Protein AF-I6APY9-F1 (afdb_monomer)

Radius of gyration: 15.35 Å; Cα contacts (8 Å, |Δi|>4): 117; chains: 1; bounding box: 37×19×44 Å

Nearest PDB structures (foldseek):
  7jic-assembly1_B  TM=6.134E-01  e=2.493E+00  Homo sapiens
  5nqn-assembly1_A  TM=6.050E-01  e=3.800E+00  Methylosinus trichosporium OB3b
  8a3k-assembly1_UNK  TM=5.736E-01  e=4.451E+00  synthetic construct
  6uuj-assembly2_E  TM=3.602E-01  e=3.245E+00  Mycobacterium tuberculosis H37Rv

Mean predicted aligned error: 4.03 Å

Foldseek 3Di:
DDLVVLLVLLLVVLVVLLVQLVCLVCVCVVPVVQDPPVPDDPVRNVVSNVVSVVSNVLSVLSNVLSVDVVCVVVSLVVSLVSLQVVLVVLVVVCVPSVSVVCNVVSVVSVVSSVVSVVSVVVSD

pLDDT: mean 90.1, std 8.55, range [66.62, 97.88]

Structure (mmCIF, N/CA/C/O backbone):
data_AF-I6APY9-F1
#
_entry.id   AF-I6APY9-F1
#
loop_
_atom_site.group_PDB
_atom_site.id
_atom_site.type_symbol
_atom_site.label_atom_id
_atom_site.label_alt_id
_atom_site.label_comp_id
_atom_site.label_asym_id
_atom_site.label_entity_id
_atom_site.label_seq_id
_atom_site.pdbx_PDB_ins_code
_atom_site.Cartn_x
_atom_site.Cartn_y
_atom_site.Cartn_z
_atom_site.occupancy
_atom_site.B_iso_or_equiv
_atom_site.auth_seq_id
_atom_site.auth_comp_id
_atom_site.auth_asym_id
_atom_site.auth_atom_id
_atom_site.pdbx_PDB_model_num
ATOM 1 N N . MET A 1 1 ? -4.233 3.202 22.007 1.00 87.25 1 MET A N 1
ATOM 2 C CA . MET A 1 1 ? -4.165 4.386 21.116 1.00 87.25 1 MET A CA 1
ATOM 3 C C . MET A 1 1 ? -5.546 5.011 21.106 1.00 87.25 1 MET A C 1
ATOM 5 O O . MET A 1 1 ? -6.500 4.251 21.147 1.00 87.25 1 MET A O 1
ATOM 9 N N . SER A 1 2 ? -5.680 6.338 21.135 1.00 93.38 2 SER A N 1
ATOM 10 C CA . SER A 1 2 ? -7.015 6.948 21.077 1.00 93.38 2 SER A CA 1
ATOM 11 C C . SER A 1 2 ? -7.639 6.761 19.693 1.00 93.38 2 SER A C 1
ATOM 13 O O . SER A 1 2 ? -6.925 6.659 18.694 1.00 93.38 2 SER A O 1
ATOM 15 N N . GLU A 1 3 ? -8.969 6.761 19.623 1.00 93.62 3 GLU A N 1
ATOM 16 C CA . GLU A 1 3 ? -9.695 6.620 18.355 1.00 93.62 3 GLU A CA 1
ATOM 17 C C . GLU A 1 3 ? -9.341 7.749 17.370 1.00 93.62 3 GLU A C 1
ATOM 19 O O . GLU A 1 3 ? -9.062 7.503 16.198 1.00 93.62 3 GLU A O 1
ATOM 24 N N . SER A 1 4 ? -9.203 8.983 17.867 1.00 94.38 4 SER A N 1
ATOM 25 C CA . SER A 1 4 ? -8.746 10.126 17.066 1.00 94.38 4 SER A CA 1
ATOM 26 C C . SER A 1 4 ? -7.355 9.909 16.459 1.00 94.38 4 SER A C 1
ATOM 28 O O . SER A 1 4 ? -7.107 10.330 15.330 1.00 94.38 4 SER A O 1
ATOM 30 N N . ALA A 1 5 ? -6.448 9.236 17.179 1.00 95.44 5 ALA A N 1
ATOM 31 C CA . ALA A 1 5 ? -5.122 8.911 16.662 1.00 95.44 5 ALA A CA 1
ATOM 32 C C . ALA A 1 5 ? -5.185 7.829 15.571 1.00 95.44 5 ALA A C 1
ATOM 34 O O . ALA A 1 5 ? -4.500 7.964 14.559 1.00 95.44 5 ALA A O 1
ATOM 35 N N . ILE A 1 6 ? -6.044 6.810 15.722 1.00 95.12 6 ILE A N 1
ATOM 36 C CA . ILE A 1 6 ? -6.285 5.803 14.674 1.00 95.12 6 ILE A CA 1
ATOM 37 C C . ILE A 1 6 ? -6.807 6.487 13.404 1.00 95.12 6 ILE A C 1
ATOM 39 O O . ILE A 1 6 ? -6.245 6.292 12.328 1.00 95.12 6 ILE A O 1
ATOM 43 N N . HIS A 1 7 ? -7.829 7.339 13.522 1.00 95.88 7 HIS A N 1
ATOM 44 C CA . HIS A 1 7 ? -8.396 8.056 12.377 1.00 95.88 7 HIS A CA 1
ATOM 45 C C . HIS A 1 7 ? -7.351 8.909 11.655 1.00 95.88 7 HIS A C 1
ATOM 47 O O . HIS A 1 7 ? -7.256 8.856 10.429 1.00 95.88 7 HIS A O 1
ATOM 53 N N . LEU A 1 8 ? -6.535 9.654 12.407 1.00 97.06 8 LEU A N 1
ATOM 54 C CA . LEU A 1 8 ? -5.482 10.489 11.836 1.00 97.06 8 LEU A CA 1
ATOM 55 C C . LEU A 1 8 ? -4.450 9.656 11.067 1.00 97.06 8 LEU A C 1
ATOM 57 O O . LEU A 1 8 ? -4.098 10.011 9.943 1.00 97.06 8 LEU A O 1
ATOM 61 N N . ILE A 1 9 ? -3.998 8.539 11.646 1.00 97.00 9 ILE A N 1
ATOM 62 C CA . ILE A 1 9 ? -3.047 7.622 11.004 1.00 97.00 9 ILE A CA 1
ATOM 63 C C . ILE A 1 9 ? -3.629 7.081 9.697 1.00 97.00 9 ILE A C 1
ATOM 65 O O . ILE A 1 9 ? -2.975 7.148 8.654 1.00 97.00 9 ILE A O 1
ATOM 69 N N . LEU A 1 10 ? -4.863 6.572 9.732 1.00 97.25 10 LEU A N 1
ATOM 70 C CA . LEU A 1 10 ? -5.489 5.972 8.557 1.00 97.25 10 LEU A CA 1
ATOM 71 C C . LEU A 1 10 ? -5.749 7.005 7.459 1.00 97.25 10 LEU A C 1
ATOM 73 O O . LEU A 1 10 ? -5.448 6.724 6.302 1.00 97.25 10 LEU A O 1
ATOM 77 N N . PHE A 1 11 ? -6.199 8.216 7.797 1.00 97.50 11 PHE A N 1
ATOM 78 C CA . PHE A 1 11 ? -6.362 9.291 6.815 1.00 97.50 11 PHE A CA 1
ATOM 79 C C . PHE A 1 11 ? -5.035 9.759 6.217 1.00 97.50 11 PHE A C 1
ATOM 81 O O . PHE A 1 11 ? -4.957 9.956 5.004 1.00 97.50 11 PHE A O 1
ATOM 88 N N . ALA A 1 12 ? -3.985 9.903 7.029 1.00 96.44 12 ALA A N 1
ATOM 89 C CA . ALA A 1 12 ? -2.671 10.310 6.540 1.00 96.44 12 ALA A CA 1
ATOM 90 C C . ALA A 1 12 ? -2.096 9.280 5.554 1.00 96.44 12 ALA A C 1
ATOM 92 O O . ALA A 1 12 ? -1.649 9.639 4.463 1.00 96.44 12 ALA A O 1
ATOM 93 N N . ILE A 1 13 ? -2.164 7.990 5.900 1.00 96.25 13 ILE A N 1
A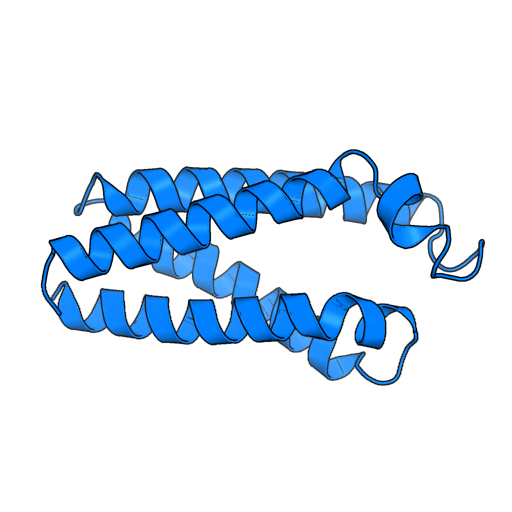TOM 94 C CA . ILE A 1 13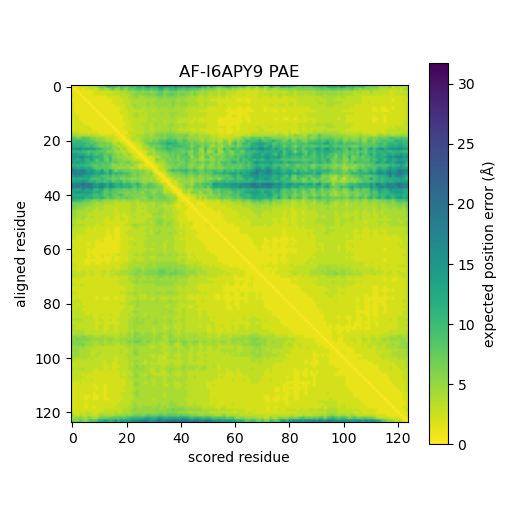 ? -1.677 6.913 5.029 1.00 96.25 13 ILE A CA 1
ATOM 95 C C . ILE A 1 13 ? -2.561 6.780 3.785 1.00 96.25 13 ILE A C 1
ATOM 97 O O . ILE A 1 13 ? -2.032 6.572 2.691 1.00 96.25 13 ILE A O 1
ATOM 101 N N . ALA A 1 14 ? -3.881 6.934 3.915 1.00 95.81 14 ALA A N 1
ATOM 102 C CA . ALA A 1 14 ? -4.802 6.929 2.785 1.00 95.81 14 ALA A CA 1
ATOM 103 C C . ALA A 1 14 ? -4.463 8.038 1.780 1.00 95.81 14 ALA A C 1
ATOM 105 O O . ALA A 1 14 ? -4.295 7.757 0.593 1.00 95.81 14 ALA A O 1
ATOM 106 N N . ALA A 1 15 ? -4.282 9.274 2.254 1.00 95.25 15 ALA A N 1
ATOM 107 C CA . ALA A 1 15 ? -3.916 10.413 1.417 1.00 95.25 15 ALA A CA 1
ATOM 108 C C . ALA A 1 15 ? -2.575 10.187 0.703 1.00 95.25 15 ALA A C 1
ATOM 110 O O . ALA A 1 15 ? -2.490 10.357 -0.513 1.00 95.25 15 ALA A O 1
ATOM 111 N N . LEU A 1 16 ? -1.551 9.728 1.430 1.00 92.44 16 LEU A N 1
ATOM 112 C CA . LEU A 1 16 ? -0.247 9.406 0.843 1.00 92.44 16 LEU A CA 1
ATOM 113 C C . LEU A 1 16 ? -0.355 8.303 -0.221 1.00 92.44 16 LEU A C 1
ATOM 115 O O . LEU A 1 16 ? 0.244 8.403 -1.293 1.00 92.44 16 LEU A O 1
ATOM 119 N N . THR A 1 17 ? -1.151 7.270 0.056 1.00 92.62 17 THR A N 1
ATOM 120 C CA . THR A 1 17 ? -1.377 6.151 -0.866 1.00 92.62 17 THR A CA 1
ATOM 121 C C . THR A 1 17 ? -2.076 6.633 -2.143 1.00 92.62 17 THR A C 1
ATOM 123 O O . THR A 1 17 ? -1.642 6.289 -3.239 1.00 92.62 17 THR A O 1
ATOM 126 N N . LEU A 1 18 ? -3.084 7.508 -2.043 1.00 92.06 18 LEU A N 1
ATOM 127 C CA . LEU A 1 18 ? -3.742 8.088 -3.222 1.00 92.06 18 LEU A CA 1
ATOM 128 C C . LEU A 1 18 ? -2.781 8.905 -4.096 1.00 92.06 18 LEU A C 1
ATOM 130 O O . LEU A 1 18 ? -2.840 8.804 -5.321 1.00 92.06 18 LEU A O 1
ATOM 134 N N . VAL A 1 19 ? -1.868 9.672 -3.487 1.00 86.06 19 VAL A N 1
ATOM 135 C CA . VAL A 1 19 ? -0.847 10.433 -4.230 1.00 86.06 19 VAL A CA 1
ATOM 136 C C . VAL A 1 19 ? 0.066 9.492 -5.020 1.00 86.06 19 VAL A C 1
ATOM 138 O O . VAL A 1 19 ? 0.367 9.763 -6.183 1.00 86.06 19 VAL A O 1
ATOM 141 N N . ALA A 1 20 ? 0.456 8.353 -4.441 1.00 80.69 20 ALA A N 1
ATOM 142 C CA . ALA A 1 20 ? 1.244 7.342 -5.147 1.00 80.69 20 ALA A CA 1
ATOM 143 C C . ALA A 1 20 ? 0.488 6.739 -6.349 1.00 80.69 20 ALA A C 1
ATOM 145 O O . ALA A 1 20 ? 1.104 6.415 -7.366 1.00 80.69 20 ALA A O 1
ATOM 146 N N . GLY A 1 21 ? -0.847 6.690 -6.288 1.00 78.44 21 GLY A N 1
ATOM 147 C CA . GLY A 1 21 ? -1.715 6.319 -7.408 1.00 78.44 21 GLY A CA 1
ATOM 148 C C . GLY A 1 21 ? -1.563 7.207 -8.652 1.00 78.44 21 GLY A C 1
ATOM 149 O O . GLY A 1 21 ? -1.788 6.750 -9.770 1.00 78.44 21 GLY A O 1
ATOM 150 N N . VAL A 1 22 ? -1.085 8.449 -8.523 1.00 72.19 22 VAL A N 1
ATOM 151 C CA . VAL A 1 22 ? -0.801 9.316 -9.685 1.00 72.19 22 VAL A CA 1
ATOM 152 C C . VAL A 1 22 ? 0.337 8.747 -10.544 1.00 72.19 22 VAL A C 1
ATOM 154 O O . VAL A 1 22 ? 0.290 8.829 -11.775 1.00 72.19 22 VAL A O 1
ATOM 157 N N . ALA A 1 23 ? 1.316 8.076 -9.926 1.00 68.75 23 ALA A N 1
ATOM 158 C CA . ALA A 1 23 ? 2.383 7.385 -10.650 1.00 68.75 23 ALA A CA 1
ATOM 159 C C . ALA A 1 23 ? 1.873 6.195 -11.483 1.00 68.75 23 ALA A C 1
ATOM 161 O O . ALA A 1 23 ? 2.552 5.767 -12.415 1.00 68.75 23 ALA A O 1
ATOM 162 N N . ALA A 1 24 ? 0.660 5.709 -11.203 1.00 66.62 24 ALA A N 1
ATOM 163 C CA . ALA A 1 24 ? -0.034 4.677 -11.971 1.00 66.62 24 ALA A CA 1
ATOM 164 C C . ALA A 1 24 ? -0.638 5.176 -13.275 1.00 66.62 24 ALA A C 1
ATOM 166 O O . ALA A 1 24 ? -0.676 4.450 -14.267 1.00 66.62 24 ALA A O 1
ATOM 167 N N . LEU A 1 25 ? -1.179 6.397 -13.245 1.00 68.56 25 LEU A N 1
ATOM 168 C CA . LEU A 1 25 ? -1.927 6.976 -14.356 1.00 68.56 25 LEU A CA 1
ATOM 169 C C . LEU A 1 25 ? -0.969 7.473 -15.438 1.00 68.56 25 LEU A C 1
ATOM 171 O O . LEU A 1 25 ? -1.234 7.330 -16.632 1.00 68.56 25 LEU A O 1
ATOM 175 N N . ALA A 1 26 ? 0.195 7.976 -15.023 1.00 74.38 26 ALA A N 1
ATOM 176 C CA . ALA A 1 26 ? 1.235 8.449 -15.924 1.00 74.38 26 ALA A CA 1
ATOM 177 C C . ALA A 1 26 ? 2.615 7.853 -15.573 1.00 74.38 26 ALA A C 1
ATOM 179 O O . ALA A 1 26 ? 3.570 8.575 -15.293 1.00 74.38 26 ALA A O 1
ATOM 180 N N . PRO A 1 27 ? 2.789 6.521 -15.640 1.00 72.44 27 PRO A N 1
ATOM 181 C CA . PRO A 1 27 ? 4.030 5.883 -15.214 1.00 72.44 27 PRO A CA 1
ATOM 182 C C . PRO A 1 27 ? 5.202 6.289 -16.112 1.00 72.44 27 PRO A C 1
ATOM 184 O O . PRO A 1 27 ? 6.332 6.412 -15.657 1.00 72.44 27 PRO A O 1
ATOM 187 N N . ARG A 1 28 ? 4.943 6.590 -17.389 1.00 72.38 28 ARG A N 1
ATOM 188 C CA . ARG A 1 28 ? 5.970 7.115 -18.293 1.00 72.38 28 ARG A CA 1
ATOM 189 C C . ARG A 1 28 ? 6.469 8.495 -17.864 1.00 72.38 28 ARG A C 1
ATOM 191 O O . ARG A 1 28 ? 7.663 8.736 -17.937 1.00 72.38 28 ARG A O 1
ATOM 198 N N . THR A 1 29 ? 5.614 9.392 -17.379 1.00 75.00 29 THR A N 1
ATOM 199 C CA . THR A 1 29 ? 6.089 10.718 -16.948 1.00 75.00 29 THR A CA 1
ATOM 200 C C . THR A 1 29 ? 6.869 10.634 -15.638 1.00 75.00 29 THR A C 1
ATOM 202 O O . THR A 1 29 ? 7.864 11.338 -15.481 1.00 75.00 29 THR A O 1
ATOM 205 N N . VAL A 1 30 ? 6.475 9.728 -14.737 1.00 74.50 30 VAL A N 1
ATOM 206 C CA . VAL A 1 30 ? 7.134 9.535 -13.437 1.00 74.50 30 VAL A CA 1
ATOM 207 C C . VAL A 1 30 ? 8.449 8.759 -13.556 1.00 74.50 30 VAL A C 1
ATOM 209 O O . VAL A 1 30 ? 9.442 9.126 -12.927 1.00 74.50 30 VAL A O 1
ATOM 212 N N . PHE A 1 31 ? 8.484 7.710 -14.381 1.00 74.06 31 PHE A N 1
ATOM 213 C CA . PHE A 1 31 ? 9.601 6.765 -14.427 1.00 74.06 31 PHE A CA 1
ATOM 214 C C . PHE A 1 31 ? 10.503 6.900 -15.662 1.00 74.06 31 PHE A C 1
ATOM 216 O O . PHE A 1 31 ? 11.695 6.619 -15.552 1.00 74.06 31 PHE A O 1
ATOM 223 N N . ALA A 1 32 ? 10.008 7.356 -16.822 1.00 67.62 32 ALA A N 1
ATOM 224 C CA . ALA A 1 32 ? 10.776 7.263 -18.076 1.00 67.62 32 ALA A CA 1
ATOM 225 C C . ALA A 1 32 ? 12.000 8.189 -18.146 1.00 67.62 32 ALA A C 1
ATOM 227 O O . ALA A 1 32 ? 12.884 7.961 -18.960 1.00 67.62 32 ALA A O 1
ATOM 228 N N . ARG A 1 33 ? 12.090 9.215 -17.289 1.00 71.38 33 ARG A N 1
ATOM 229 C CA . ARG A 1 33 ? 13.301 10.053 -17.179 1.00 71.38 33 ARG A CA 1
ATOM 230 C C . ARG A 1 33 ? 14.370 9.462 -16.255 1.00 71.38 33 ARG A C 1
ATOM 232 O O . ARG A 1 33 ? 15.484 9.968 -16.225 1.00 71.38 33 ARG A O 1
ATOM 239 N N . ARG A 1 34 ? 14.018 8.453 -15.451 1.00 77.88 34 ARG A N 1
ATOM 240 C CA . ARG A 1 34 ? 14.867 7.901 -14.379 1.00 77.88 34 ARG A CA 1
ATOM 241 C C . ARG A 1 34 ? 15.246 6.440 -14.598 1.00 77.88 34 ARG A C 1
ATOM 243 O O . ARG A 1 34 ? 16.051 5.908 -13.841 1.00 77.88 34 ARG A O 1
ATOM 250 N N . LEU A 1 35 ? 14.658 5.796 -15.601 1.00 81.44 35 LEU A N 1
ATOM 251 C CA . LEU A 1 35 ? 14.885 4.399 -15.941 1.00 81.44 35 LEU A CA 1
ATOM 252 C C . LEU A 1 35 ? 15.271 4.278 -17.422 1.00 81.44 35 LEU A C 1
ATOM 254 O O . LEU A 1 35 ? 14.763 5.053 -18.233 1.00 81.44 35 LEU A O 1
ATOM 258 N N . PRO A 1 36 ? 16.124 3.305 -17.785 1.00 80.12 36 PRO A N 1
ATOM 259 C CA . PRO A 1 36 ? 16.383 2.948 -19.179 1.00 80.12 36 PRO A CA 1
ATOM 260 C C . PRO A 1 36 ? 15.091 2.707 -19.979 1.00 80.12 36 PRO A C 1
ATOM 262 O O . PRO A 1 36 ? 14.109 2.189 -19.438 1.00 80.12 36 PRO A O 1
ATOM 265 N N . ALA A 1 37 ? 15.087 3.070 -21.265 1.00 71.19 37 ALA A N 1
ATOM 266 C CA . ALA A 1 37 ? 13.898 3.045 -22.130 1.00 71.19 37 ALA A CA 1
ATOM 267 C C . ALA A 1 37 ? 13.273 1.643 -22.308 1.00 71.19 37 ALA A C 1
ATOM 269 O O . ALA A 1 37 ? 12.089 1.522 -22.618 1.00 71.19 37 ALA A O 1
ATOM 270 N N . ASP A 1 38 ? 14.056 0.598 -22.062 1.00 74.00 38 ASP A N 1
ATOM 271 C CA . ASP A 1 38 ? 13.730 -0.824 -22.162 1.00 74.00 38 ASP A CA 1
ATOM 272 C C . ASP A 1 38 ? 13.397 -1.478 -20.809 1.00 74.00 38 ASP A C 1
ATOM 27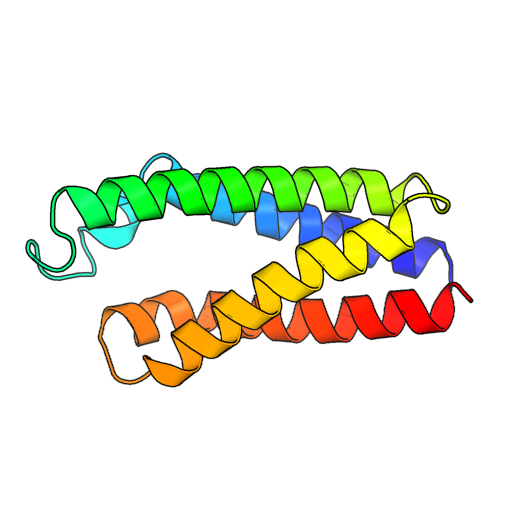4 O O . ASP A 1 38 ? 13.089 -2.667 -20.759 1.00 74.00 38 ASP A O 1
ATOM 278 N N . THR A 1 39 ? 13.384 -0.711 -19.709 1.00 77.56 39 THR A N 1
ATOM 279 C CA . THR A 1 39 ? 13.145 -1.251 -18.352 1.00 77.56 39 THR A CA 1
ATOM 280 C C . THR A 1 39 ? 11.811 -1.990 -18.236 1.00 77.56 39 THR A C 1
ATOM 282 O O . THR A 1 39 ? 11.682 -2.934 -17.458 1.00 77.56 39 THR A O 1
ATOM 285 N N . PHE A 1 40 ? 10.810 -1.573 -19.015 1.00 78.62 40 PHE A N 1
ATOM 286 C CA . PHE A 1 40 ? 9.507 -2.220 -19.066 1.00 78.62 40 PHE A CA 1
ATOM 287 C C . PHE A 1 40 ? 9.124 -2.543 -20.512 1.00 78.62 40 PHE A C 1
ATOM 289 O O . PHE A 1 40 ? 8.955 -1.642 -21.338 1.00 78.62 40 PHE A O 1
ATOM 296 N N . GLY A 1 41 ? 8.896 -3.827 -20.797 1.00 81.69 41 GLY A N 1
ATOM 297 C CA . GLY A 1 41 ? 8.200 -4.259 -22.011 1.00 81.69 41 GLY A CA 1
ATOM 298 C C . GLY A 1 41 ? 6.713 -3.874 -21.995 1.00 81.69 41 GLY A C 1
ATOM 299 O O . GLY A 1 41 ? 6.192 -3.381 -20.991 1.00 81.69 41 GLY A O 1
ATOM 300 N N . ALA A 1 42 ? 5.994 -4.139 -23.091 1.00 76.50 42 ALA A N 1
ATOM 301 C CA . ALA A 1 42 ? 4.568 -3.805 -23.229 1.00 76.50 42 ALA A CA 1
ATOM 302 C C . ALA A 1 42 ? 3.699 -4.334 -22.065 1.00 76.50 42 ALA A C 1
ATOM 304 O O . ALA A 1 42 ? 2.873 -3.595 -21.529 1.00 76.50 42 ALA A O 1
ATOM 305 N N . GLY A 1 43 ? 3.947 -5.568 -21.609 1.00 84.19 43 GLY A N 1
ATOM 306 C CA . GLY A 1 43 ? 3.259 -6.145 -20.448 1.00 84.19 43 GLY A CA 1
ATOM 307 C C . GLY A 1 43 ? 3.610 -5.465 -19.118 1.00 84.19 43 GLY A C 1
ATOM 308 O O . GLY A 1 43 ? 2.740 -5.289 -18.270 1.00 84.19 43 GLY A O 1
ATOM 309 N N . GLY A 1 44 ? 4.853 -5.001 -18.948 1.00 85.25 44 GLY A N 1
ATOM 310 C CA . GLY A 1 44 ? 5.297 -4.324 -17.724 1.00 85.25 44 GLY A CA 1
ATOM 311 C C . GLY A 1 44 ? 4.562 -3.005 -17.481 1.00 85.25 44 GLY A C 1
ATOM 312 O O . GLY A 1 44 ? 4.150 -2.719 -16.358 1.00 85.25 44 GLY A O 1
ATOM 313 N N . TRP A 1 45 ? 4.311 -2.232 -18.542 1.00 83.75 45 TRP A N 1
ATOM 314 C CA . TRP A 1 45 ? 3.543 -0.987 -18.443 1.00 83.75 45 TRP A CA 1
ATOM 315 C C . TRP A 1 45 ? 2.075 -1.214 -18.075 1.00 83.75 45 TRP A C 1
ATOM 317 O O . TRP A 1 45 ? 1.502 -0.403 -17.346 1.00 83.75 45 TRP A O 1
ATOM 327 N N . LEU A 1 46 ? 1.464 -2.299 -18.561 1.00 85.94 46 LEU A N 1
ATOM 328 C CA . LEU A 1 46 ? 0.095 -2.662 -18.196 1.00 85.94 46 LEU A CA 1
ATOM 329 C C . LEU A 1 46 ? 0.005 -3.041 -16.714 1.00 85.94 46 LEU A C 1
ATOM 331 O O . LEU A 1 46 ? -0.852 -2.516 -16.005 1.00 85.94 46 LEU A O 1
ATOM 335 N N . VAL A 1 47 ? 0.923 -3.892 -16.241 1.00 86.88 47 VAL A N 1
ATOM 336 C CA . VAL A 1 47 ? 0.993 -4.298 -14.829 1.00 86.88 47 VAL A CA 1
ATOM 337 C C . VAL A 1 47 ? 1.187 -3.085 -13.923 1.00 86.88 47 VAL A C 1
ATOM 339 O O . VAL A 1 47 ? 0.506 -2.974 -12.912 1.00 86.88 47 VAL A O 1
ATOM 342 N N . LEU A 1 48 ? 2.046 -2.137 -14.303 1.00 84.88 48 LEU A N 1
ATOM 343 C CA . LEU A 1 48 ? 2.298 -0.930 -13.513 1.00 84.88 48 LEU A CA 1
ATOM 344 C C . LEU A 1 48 ? 1.065 -0.014 -13.410 1.00 84.88 48 LEU A C 1
ATOM 346 O O . LEU A 1 48 ? 0.786 0.524 -12.340 1.00 84.88 48 LEU A O 1
ATOM 350 N N . ARG A 1 49 ? 0.300 0.131 -14.502 1.00 86.12 49 ARG A N 1
ATOM 351 C CA . ARG A 1 49 ? -0.975 0.869 -14.497 1.00 86.12 49 ARG A CA 1
ATOM 352 C C . ARG A 1 49 ? -2.015 0.184 -13.619 1.00 86.12 49 ARG A C 1
ATOM 354 O O . ARG A 1 49 ? -2.647 0.844 -12.802 1.00 86.12 49 ARG A O 1
ATOM 361 N N . HIS A 1 50 ? -2.171 -1.132 -13.770 1.00 87.88 50 HIS A N 1
ATOM 362 C CA . HIS A 1 50 ? -3.099 -1.915 -12.957 1.00 87.88 50 HIS A CA 1
ATOM 363 C C . HIS A 1 50 ? -2.736 -1.852 -11.469 1.00 87.88 50 HIS A C 1
ATOM 365 O O . HIS A 1 50 ? -3.599 -1.567 -10.643 1.00 87.88 50 HIS A O 1
ATOM 371 N N . TRP A 1 51 ? -1.456 -2.043 -11.139 1.00 89.12 51 TRP A N 1
ATOM 372 C CA . TRP A 1 51 ? -0.960 -1.949 -9.770 1.00 89.12 51 TRP A CA 1
ATOM 373 C C . TRP A 1 51 ? -1.319 -0.610 -9.145 1.00 89.12 51 TRP A C 1
ATOM 375 O O . TRP A 1 51 ? -1.820 -0.564 -8.031 1.00 89.12 51 TRP A O 1
ATOM 385 N N . GLY A 1 52 ? -1.130 0.498 -9.850 1.00 88.50 52 GLY A N 1
ATOM 386 C CA . GLY A 1 52 ? -1.430 1.758 -9.205 1.00 88.50 52 GLY A CA 1
ATOM 387 C C . GLY A 1 52 ? -2.926 2.141 -9.209 1.00 88.50 52 GLY A C 1
ATOM 388 O O . GLY A 1 52 ? -3.328 2.949 -8.377 1.00 88.50 52 GLY A O 1
ATOM 389 N N . VAL A 1 53 ? -3.788 1.494 -10.013 1.00 90.62 53 VAL A N 1
AT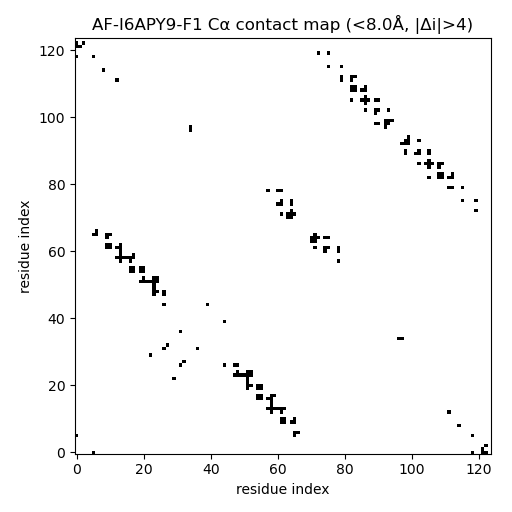OM 390 C CA . VAL A 1 53 ? -5.247 1.477 -9.747 1.00 90.62 53 VAL A CA 1
ATOM 391 C C . VAL A 1 53 ? -5.535 0.753 -8.429 1.00 90.62 53 VAL A C 1
ATOM 393 O O . VAL A 1 53 ? -6.304 1.260 -7.614 1.00 90.62 53 VAL A O 1
ATOM 396 N N . LEU A 1 54 ? -4.885 -0.390 -8.182 1.00 92.56 54 LEU A N 1
ATOM 397 C CA . LEU A 1 54 ? -4.978 -1.096 -6.901 1.00 92.56 54 LEU A CA 1
ATOM 398 C C . LEU A 1 54 ? -4.510 -0.204 -5.737 1.00 92.56 54 LEU A C 1
ATOM 400 O O . LEU A 1 54 ? -5.201 -0.134 -4.726 1.00 92.56 54 LEU A O 1
ATOM 404 N N . VAL A 1 55 ? -3.423 0.558 -5.900 1.00 92.06 55 VAL A N 1
ATOM 405 C CA . VAL A 1 55 ? -2.964 1.547 -4.904 1.00 92.06 55 VAL A CA 1
ATOM 406 C C . VAL A 1 55 ? -4.052 2.587 -4.605 1.00 92.06 55 VAL A C 1
ATOM 408 O O . VAL A 1 55 ? -4.333 2.859 -3.438 1.00 92.06 55 VAL A O 1
ATOM 411 N N . VAL A 1 56 ? -4.716 3.140 -5.629 1.00 93.62 56 VAL A N 1
ATOM 412 C CA . VAL A 1 56 ? -5.839 4.077 -5.430 1.00 93.62 56 VAL A CA 1
ATOM 413 C C . VAL A 1 56 ? -6.967 3.419 -4.632 1.00 93.62 56 VAL A C 1
ATOM 415 O O . VAL A 1 56 ? -7.454 4.004 -3.664 1.00 93.62 56 VAL A O 1
ATOM 418 N N . ILE A 1 57 ? -7.350 2.193 -4.995 1.00 95.62 57 ILE A N 1
ATOM 419 C CA . ILE A 1 57 ? -8.389 1.433 -4.289 1.00 95.62 57 ILE A CA 1
ATOM 420 C C . ILE A 1 57 ? -7.995 1.221 -2.823 1.00 95.62 57 ILE A C 1
ATOM 422 O O . ILE A 1 57 ? -8.792 1.519 -1.937 1.00 95.62 57 ILE A O 1
ATOM 426 N N . CYS A 1 58 ? -6.760 0.798 -2.543 1.00 96.25 58 CYS A N 1
ATOM 427 C CA . CYS A 1 58 ? -6.238 0.662 -1.183 1.00 96.25 58 CYS A CA 1
ATOM 428 C C . CYS A 1 58 ? -6.351 1.974 -0.391 1.00 96.25 58 CYS A C 1
ATOM 430 O O . CYS A 1 58 ? -6.787 1.959 0.758 1.00 96.25 58 CYS A O 1
ATOM 432 N N . GLY A 1 59 ? -6.018 3.117 -1.000 1.00 96.12 59 GLY A N 1
ATOM 433 C CA . GLY A 1 59 ? -6.190 4.430 -0.374 1.00 96.12 59 GLY A CA 1
ATOM 434 C C . GLY A 1 59 ? -7.648 4.722 0.000 1.00 96.12 59 GLY A C 1
ATOM 435 O O . GLY A 1 59 ? -7.926 5.134 1.125 1.00 96.12 59 GLY A O 1
ATOM 436 N N . LEU A 1 60 ? -8.596 4.450 -0.900 1.00 97.00 60 LEU A N 1
ATOM 437 C CA . LEU A 1 60 ? -10.030 4.624 -0.631 1.00 97.00 60 LEU A CA 1
ATOM 438 C C . LEU A 1 60 ? -10.541 3.680 0.468 1.00 97.00 60 LEU A C 1
ATOM 440 O O . LEU A 1 60 ? -11.319 4.094 1.327 1.00 97.00 60 LEU A O 1
ATOM 444 N N . LEU A 1 61 ? -10.073 2.431 0.485 1.00 97.88 61 LEU A N 1
ATOM 445 C CA . LEU A 1 61 ? -10.413 1.468 1.532 1.00 97.88 61 LEU A CA 1
ATOM 446 C C . LEU A 1 61 ? -9.889 1.912 2.903 1.00 97.88 61 LEU A C 1
ATOM 448 O O . LEU A 1 61 ? -10.595 1.772 3.897 1.00 97.88 61 LEU A O 1
ATOM 452 N N . LEU A 1 62 ? -8.699 2.515 2.974 1.00 97.88 62 LEU A N 1
ATOM 453 C CA . LEU A 1 62 ? -8.184 3.083 4.223 1.00 97.88 62 LEU A CA 1
ATOM 454 C C . LEU A 1 62 ? -9.021 4.275 4.712 1.00 97.88 62 LEU A C 1
ATOM 456 O O . LEU A 1 62 ? -9.266 4.389 5.913 1.00 97.88 62 LEU A O 1
ATOM 460 N N . PHE A 1 63 ? -9.522 5.120 3.802 1.00 97.62 63 PHE A N 1
ATOM 461 C CA . PHE A 1 63 ? -10.490 6.169 4.151 1.00 97.62 63 PHE A CA 1
ATOM 462 C C . PHE A 1 63 ? -11.773 5.589 4.761 1.00 97.62 63 PHE A C 1
ATOM 464 O O . PHE A 1 63 ? -12.315 6.169 5.703 1.00 97.62 63 PHE A O 1
ATOM 471 N N . TRP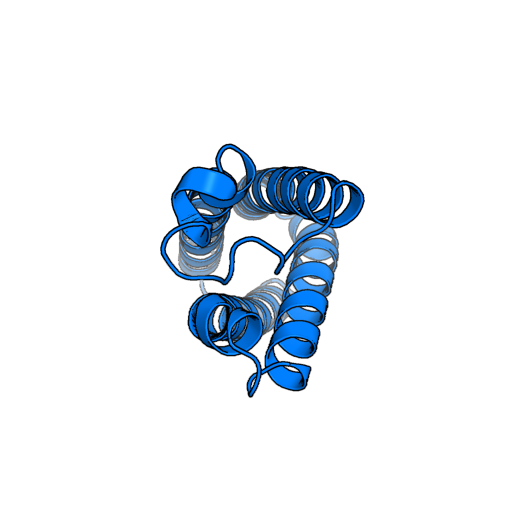 A 1 64 ? -12.255 4.453 4.251 1.00 97.75 64 TRP A N 1
ATOM 472 C CA . TRP A 1 64 ? -13.416 3.763 4.816 1.00 97.75 64 TRP A CA 1
ATOM 473 C C . TRP A 1 64 ? -13.097 3.132 6.178 1.00 97.75 64 TRP A C 1
ATOM 475 O O . TRP A 1 64 ? -13.820 3.376 7.142 1.00 97.75 64 TRP A O 1
ATOM 485 N N . ALA A 1 65 ? -11.969 2.429 6.307 1.00 97.19 65 ALA A N 1
ATOM 486 C CA . ALA A 1 65 ? -11.509 1.842 7.570 1.00 97.19 65 ALA A CA 1
ATOM 487 C C . ALA A 1 65 ? -11.345 2.880 8.700 1.00 97.19 65 ALA A C 1
ATOM 489 O O . ALA A 1 65 ? -11.508 2.563 9.882 1.00 97.19 65 ALA A O 1
ATOM 490 N N . ALA A 1 66 ? -11.035 4.129 8.337 1.00 96.31 66 ALA A N 1
ATOM 491 C CA . ALA A 1 66 ? -10.960 5.258 9.257 1.00 96.31 66 ALA A CA 1
ATOM 492 C C . ALA A 1 66 ? -12.329 5.748 9.753 1.00 96.31 66 ALA A C 1
ATOM 494 O O . ALA A 1 66 ? -12.380 6.429 10.765 1.00 96.31 66 ALA A O 1
ATOM 495 N N . ARG A 1 67 ? -13.429 5.455 9.053 1.00 96.12 67 ARG A N 1
ATOM 496 C CA . ARG A 1 67 ? -14.780 5.937 9.400 1.00 96.12 67 ARG A CA 1
ATOM 497 C C . ARG A 1 67 ? -15.678 4.857 9.983 1.00 96.12 67 ARG A C 1
ATOM 499 O O . ARG A 1 67 ? -16.623 5.181 10.691 1.00 96.12 67 ARG A O 1
ATOM 506 N N . ASP A 1 68 ? -15.396 3.600 9.671 1.00 96.12 68 ASP A N 1
ATOM 507 C CA . ASP A 1 68 ? -16.226 2.468 10.053 1.00 96.12 68 ASP A CA 1
ATOM 508 C C . ASP A 1 68 ? -15.370 1.388 10.725 1.00 96.12 68 ASP A C 1
ATOM 510 O O . ASP A 1 68 ? -14.568 0.694 10.093 1.00 96.12 68 ASP A O 1
ATOM 514 N N . ALA A 1 69 ? -15.543 1.260 12.041 1.00 94.50 69 ALA A N 1
ATOM 515 C CA . ALA A 1 69 ? -14.809 0.302 12.856 1.00 94.50 69 ALA A CA 1
ATOM 516 C C . ALA A 1 69 ? -15.148 -1.161 12.510 1.00 94.50 69 ALA A C 1
ATOM 518 O O . ALA A 1 69 ? -14.306 -2.037 12.713 1.00 94.50 69 ALA A O 1
ATOM 519 N N . THR A 1 70 ? -16.333 -1.435 11.948 1.00 96.25 70 THR A N 1
ATOM 520 C CA . THR A 1 70 ? -16.782 -2.804 11.638 1.00 96.25 70 THR A CA 1
ATOM 521 C C . THR A 1 70 ? -15.968 -3.434 10.509 1.00 96.25 70 THR A C 1
ATOM 523 O O . THR A 1 70 ? -15.646 -4.621 10.556 1.00 96.25 70 THR A O 1
ATOM 526 N N . VAL A 1 71 ? -15.554 -2.626 9.529 1.00 96.75 71 VAL A N 1
ATOM 527 C CA . VAL A 1 71 ? -14.743 -3.063 8.382 1.00 96.75 71 VAL A CA 1
ATOM 528 C C . VAL A 1 71 ? -13.253 -2.783 8.560 1.00 96.75 71 VAL A C 1
ATOM 530 O O . VAL A 1 71 ? -12.437 -3.252 7.767 1.00 96.75 71 VAL A O 1
ATOM 533 N N . ARG A 1 72 ? -12.860 -2.032 9.595 1.00 96.06 72 ARG A N 1
ATOM 534 C CA . ARG A 1 72 ? -11.472 -1.597 9.803 1.00 96.06 72 ARG A CA 1
ATOM 535 C C . ARG A 1 72 ? -10.497 -2.764 9.769 1.00 96.06 72 ARG A C 1
ATOM 537 O O . ARG A 1 72 ? -9.557 -2.752 8.985 1.00 96.06 72 ARG A O 1
ATOM 544 N N . HIS A 1 73 ? -10.743 -3.784 10.582 1.00 96.12 73 HIS A N 1
ATOM 545 C CA . HIS A 1 73 ? -9.882 -4.957 10.670 1.00 96.12 73 HIS A CA 1
ATOM 546 C C . HIS A 1 73 ? -9.690 -5.657 9.309 1.00 96.12 73 HIS A C 1
ATOM 548 O O . HIS A 1 73 ? -8.567 -5.667 8.810 1.00 96.12 73 HIS A O 1
ATOM 554 N N . PRO A 1 74 ? -10.718 -6.181 8.620 1.00 97.12 74 PRO A N 1
ATOM 555 C CA . PRO A 1 74 ? -10.489 -6.855 7.339 1.00 97.12 74 PRO A CA 1
ATOM 556 C C . PRO A 1 74 ? -9.776 -5.968 6.302 1.00 97.12 74 PRO A C 1
ATOM 558 O O . PRO A 1 74 ? -8.918 -6.461 5.567 1.00 97.12 74 PRO A O 1
ATOM 561 N N . LEU A 1 75 ? -10.038 -4.656 6.292 1.00 97.88 75 LEU A N 1
ATOM 562 C CA . LEU A 1 75 ? -9.362 -3.722 5.389 1.00 97.88 75 LEU A CA 1
ATOM 563 C C . LEU A 1 75 ? -7.890 -3.477 5.756 1.00 97.88 75 LEU A C 1
ATOM 565 O O . LEU A 1 75 ? -7.050 -3.432 4.858 1.00 97.88 75 LEU A O 1
ATOM 569 N N . 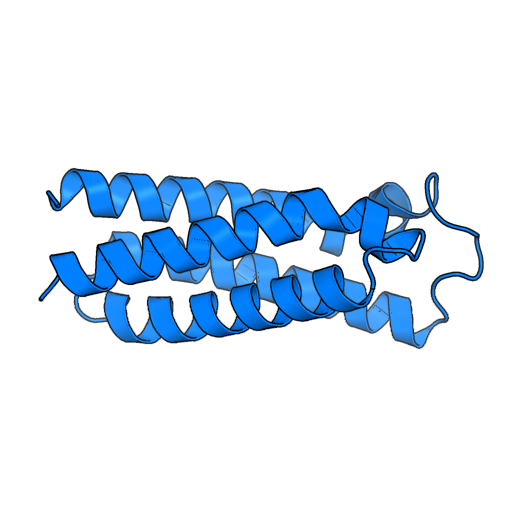LEU A 1 76 ? -7.543 -3.383 7.045 1.00 97.62 76 LEU A N 1
ATOM 570 C CA . LEU A 1 76 ? -6.145 -3.282 7.482 1.00 97.62 76 LEU A CA 1
ATOM 571 C C . LEU A 1 76 ? -5.337 -4.533 7.118 1.00 97.62 76 LEU A C 1
ATOM 573 O O . LEU A 1 76 ? -4.177 -4.396 6.733 1.00 97.62 76 LEU A O 1
ATOM 577 N N . LEU A 1 77 ? -5.933 -5.734 7.181 1.00 97.25 77 LEU A N 1
ATOM 578 C CA . LEU A 1 77 ? -5.273 -6.954 6.691 1.00 97.25 77 LEU A CA 1
ATOM 579 C C . LEU A 1 77 ? -5.060 -6.904 5.185 1.00 97.25 77 LEU A C 1
ATOM 581 O O . LEU A 1 77 ? -3.948 -7.148 4.728 1.00 97.25 77 LEU A O 1
ATOM 585 N N . ALA A 1 78 ? -6.109 -6.602 4.419 1.00 97.38 78 ALA A N 1
ATOM 586 C CA . ALA A 1 78 ? -6.040 -6.622 2.963 1.00 97.38 78 ALA A CA 1
ATOM 587 C C . ALA A 1 78 ? -5.016 -5.606 2.432 1.00 97.38 78 ALA A C 1
ATOM 589 O O . ALA A 1 78 ? -4.121 -5.964 1.665 1.00 97.38 78 ALA A O 1
ATOM 590 N N . VAL A 1 79 ? -5.098 -4.354 2.893 1.00 97.62 79 VAL A N 1
ATOM 591 C CA . VAL A 1 79 ? -4.179 -3.290 2.468 1.00 97.62 79 VAL A CA 1
ATOM 592 C C . VAL A 1 79 ? -2.781 -3.504 3.049 1.00 97.62 79 VAL A C 1
ATOM 594 O O . VAL A 1 79 ? -1.788 -3.285 2.358 1.00 97.62 79 VAL A O 1
ATOM 597 N N . GLY A 1 80 ? -2.678 -3.970 4.296 1.00 97.75 80 GLY A N 1
ATOM 598 C CA . GLY A 1 80 ? -1.396 -4.312 4.909 1.00 97.75 80 GLY A CA 1
ATOM 599 C C . GLY A 1 80 ? -0.669 -5.436 4.168 1.00 97.75 80 GLY A C 1
ATOM 600 O O . GLY A 1 80 ? 0.534 -5.336 3.947 1.00 97.75 80 GLY A O 1
ATOM 601 N N . ALA A 1 81 ? -1.383 -6.475 3.726 1.00 97.75 81 ALA A N 1
ATOM 602 C CA . ALA A 1 81 ? -0.800 -7.573 2.959 1.00 97.75 81 ALA A CA 1
ATOM 603 C C . ALA A 1 81 ? -0.253 -7.107 1.601 1.00 97.75 81 ALA A C 1
ATOM 605 O O . ALA A 1 81 ? 0.853 -7.502 1.227 1.00 97.75 81 ALA A O 1
ATOM 606 N N . GLU A 1 82 ? -0.985 -6.244 0.889 1.00 95.56 82 GLU A N 1
ATOM 607 C CA . GLU A 1 82 ? -0.529 -5.655 -0.378 1.00 95.56 82 GLU A CA 1
ATOM 608 C C . GLU A 1 82 ? 0.744 -4.819 -0.178 1.00 95.56 82 GLU A C 1
ATOM 610 O O . GLU A 1 82 ? 1.765 -5.088 -0.818 1.00 95.56 82 GLU A O 1
ATOM 615 N N . LYS A 1 83 ? 0.728 -3.896 0.794 1.00 95.50 83 LYS A N 1
ATOM 616 C CA . LYS A 1 83 ? 1.878 -3.045 1.134 1.00 95.50 83 LYS A CA 1
ATOM 617 C C . LYS A 1 83 ? 3.098 -3.848 1.573 1.00 95.50 83 LYS A C 1
ATOM 619 O O . LYS A 1 83 ? 4.218 -3.562 1.148 1.00 95.50 83 LYS A O 1
ATOM 624 N N . LEU A 1 84 ? 2.896 -4.881 2.392 1.00 97.25 84 LEU A N 1
ATOM 625 C CA . LEU A 1 84 ? 3.970 -5.763 2.838 1.00 97.25 84 LEU A CA 1
ATOM 626 C C . LEU A 1 84 ? 4.575 -6.529 1.658 1.00 97.25 84 LEU A C 1
ATOM 628 O O . LEU A 1 84 ? 5.798 -6.573 1.519 1.00 97.25 84 LEU A O 1
ATOM 632 N N . ALA A 1 85 ? 3.739 -7.102 0.788 1.00 96.06 85 ALA A N 1
ATOM 633 C CA . ALA A 1 85 ? 4.203 -7.820 -0.393 1.00 96.06 85 ALA A CA 1
ATOM 634 C C . ALA A 1 85 ? 5.019 -6.905 -1.318 1.00 96.06 85 ALA A C 1
ATOM 636 O O . ALA A 1 85 ? 6.134 -7.265 -1.707 1.00 96.06 85 ALA A O 1
ATOM 637 N N . PHE A 1 86 ? 4.517 -5.702 -1.609 1.00 92.56 86 PHE A N 1
ATOM 638 C CA . PHE A 1 86 ? 5.231 -4.716 -2.417 1.00 92.56 86 PHE A CA 1
ATOM 639 C C . PHE A 1 86 ? 6.561 -4.300 -1.773 1.00 92.56 86 PHE A C 1
ATOM 641 O O . PHE A 1 86 ? 7.612 -4.365 -2.421 1.00 92.56 86 PHE A O 1
ATOM 648 N N . GLY A 1 87 ? 6.547 -3.964 -0.480 1.00 94.75 87 GLY A N 1
ATOM 649 C CA . GLY A 1 87 ? 7.742 -3.583 0.269 1.00 94.75 87 GLY A CA 1
ATOM 650 C C . GLY A 1 87 ? 8.831 -4.659 0.223 1.00 94.75 87 GLY A C 1
ATOM 651 O O . GLY A 1 87 ? 9.994 -4.369 -0.073 1.00 94.75 87 GLY A O 1
ATOM 652 N N . LEU A 1 88 ? 8.457 -5.926 0.422 1.00 96.12 88 LEU A N 1
ATOM 653 C CA . LEU A 1 88 ? 9.381 -7.061 0.345 1.00 96.12 88 LEU A CA 1
ATOM 654 C C . LEU A 1 88 ? 9.918 -7.293 -1.075 1.00 96.12 88 LEU A C 1
ATOM 656 O O . LEU A 1 88 ? 11.106 -7.591 -1.237 1.00 96.12 88 LEU A O 1
ATOM 660 N N . LEU A 1 89 ? 9.085 -7.139 -2.108 1.00 94.81 89 LEU A N 1
ATOM 661 C CA . LEU A 1 89 ? 9.516 -7.257 -3.505 1.00 94.81 89 LEU A CA 1
ATOM 662 C C . LEU A 1 89 ? 10.554 -6.187 -3.867 1.00 94.81 89 LEU A C 1
ATOM 664 O O . LEU A 1 89 ? 11.589 -6.510 -4.460 1.00 94.81 89 LEU A O 1
ATOM 668 N N . VAL A 1 90 ? 10.325 -4.936 -3.461 1.00 94.69 90 VAL A N 1
ATOM 669 C CA . VAL A 1 90 ? 11.268 -3.833 -3.690 1.00 94.69 90 VAL A CA 1
ATOM 670 C C . VAL A 1 90 ? 12.563 -4.053 -2.914 1.00 94.69 90 VAL A C 1
ATOM 672 O O . VAL A 1 90 ? 13.641 -3.916 -3.492 1.00 94.69 90 VAL A O 1
ATOM 675 N N . LEU A 1 91 ? 12.491 -4.477 -1.647 1.00 95.94 91 LEU A N 1
ATOM 676 C CA . LEU A 1 91 ? 13.681 -4.789 -0.850 1.00 95.94 91 LEU A CA 1
ATOM 677 C C . LEU A 1 91 ? 14.536 -5.892 -1.487 1.00 95.94 91 LEU A C 1
ATOM 679 O O . LEU A 1 91 ? 15.760 -5.758 -1.541 1.00 95.94 91 LEU A O 1
ATOM 683 N N . AR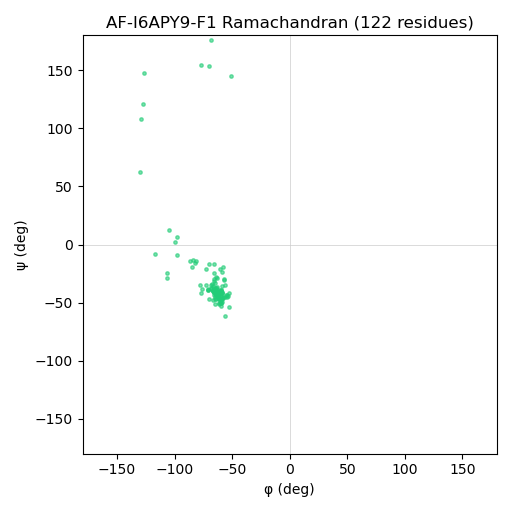G A 1 92 ? 13.915 -6.945 -2.034 1.00 97.00 92 ARG A N 1
ATOM 684 C CA . ARG A 1 92 ? 14.628 -8.007 -2.771 1.00 97.00 92 ARG A CA 1
ATOM 685 C C . ARG A 1 92 ? 15.306 -7.494 -4.041 1.00 97.00 92 ARG A C 1
ATOM 687 O O . ARG A 1 92 ? 16.312 -8.054 -4.467 1.00 97.00 92 ARG A O 1
ATOM 694 N N . ARG A 1 93 ? 14.779 -6.429 -4.648 1.00 93.75 93 ARG A N 1
ATOM 695 C CA . ARG A 1 93 ? 15.317 -5.806 -5.866 1.00 93.75 93 ARG A CA 1
ATOM 696 C C . ARG A 1 93 ? 16.058 -4.492 -5.602 1.00 93.75 93 ARG A C 1
ATOM 698 O O . ARG A 1 93 ? 16.402 -3.811 -6.566 1.00 93.75 93 ARG A O 1
ATOM 705 N N . ARG A 1 94 ? 16.371 -4.151 -4.344 1.00 93.94 94 ARG A N 1
ATOM 706 C CA . ARG A 1 94 ? 16.919 -2.840 -3.924 1.00 93.94 94 ARG A CA 1
ATOM 707 C C . ARG A 1 94 ? 18.227 -2.421 -4.597 1.00 93.94 94 ARG A C 1
ATOM 709 O O . ARG A 1 94 ? 18.582 -1.251 -4.565 1.00 93.94 94 ARG A O 1
ATOM 716 N N . THR A 1 95 ? 18.969 -3.361 -5.176 1.00 93.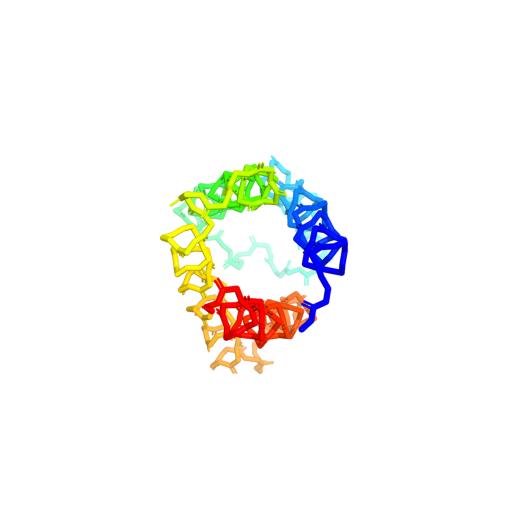44 95 THR A N 1
ATOM 717 C CA . THR A 1 95 ? 20.223 -3.087 -5.892 1.00 93.44 95 THR A CA 1
ATOM 718 C C . THR A 1 95 ? 20.001 -2.690 -7.354 1.00 93.44 95 THR A C 1
ATOM 720 O O . THR A 1 95 ? 20.875 -2.057 -7.945 1.00 93.44 95 THR A O 1
ATOM 723 N N . THR A 1 96 ? 18.833 -3.001 -7.924 1.00 90.81 96 THR A N 1
ATOM 724 C CA . THR A 1 96 ? 18.456 -2.638 -9.300 1.00 90.81 96 THR A CA 1
ATOM 725 C C . THR A 1 96 ? 18.057 -1.158 -9.401 1.00 90.81 96 THR A C 1
ATOM 727 O O . THR A 1 96 ? 17.595 -0.596 -8.405 1.00 90.81 96 THR A O 1
ATOM 730 N N . PRO A 1 97 ? 18.170 -0.508 -10.578 1.00 89.38 97 PRO A N 1
ATOM 731 C CA . PRO A 1 97 ? 17.738 0.884 -10.759 1.00 89.38 97 PRO A CA 1
ATOM 732 C C . PRO A 1 97 ? 16.279 1.120 -10.349 1.00 89.38 97 PRO A C 1
ATOM 734 O O . PRO A 1 97 ? 15.983 2.065 -9.620 1.00 89.38 97 PRO A O 1
ATOM 737 N N . LEU A 1 98 ? 15.381 0.210 -10.740 1.00 86.50 98 LEU A N 1
ATOM 738 C CA . LEU A 1 98 ? 13.969 0.265 -10.364 1.00 86.50 98 LEU A CA 1
ATOM 739 C C . LEU A 1 98 ? 13.773 0.099 -8.852 1.00 86.50 98 LEU A C 1
ATOM 741 O O . LEU A 1 98 ? 13.046 0.876 -8.240 1.00 86.50 98 LEU A O 1
ATOM 745 N N . GLY A 1 99 ? 14.449 -0.871 -8.232 1.00 89.81 99 GLY A N 1
ATOM 746 C CA . GLY A 1 99 ? 14.354 -1.084 -6.788 1.00 89.81 99 GLY A CA 1
ATOM 747 C C . GLY A 1 99 ? 14.866 0.105 -5.979 1.00 89.81 99 GLY A C 1
ATOM 748 O O . GLY A 1 99 ? 14.213 0.493 -5.020 1.00 89.81 99 GLY A O 1
ATOM 749 N N . LYS A 1 100 ? 15.974 0.738 -6.390 1.00 91.00 100 LYS A N 1
ATOM 750 C CA . LYS A 1 100 ? 16.479 1.973 -5.758 1.00 91.00 100 LYS A CA 1
ATOM 751 C C . LYS A 1 100 ? 15.469 3.115 -5.855 1.00 91.00 100 LYS A C 1
ATOM 753 O O . LYS A 1 100 ? 15.279 3.841 -4.886 1.00 91.00 100 LYS A O 1
ATOM 758 N N . LEU A 1 101 ? 14.814 3.253 -7.007 1.00 88.38 101 LEU A N 1
ATOM 759 C CA . LEU A 1 101 ? 13.821 4.299 -7.246 1.00 88.38 101 LEU A CA 1
ATOM 760 C C . LEU A 1 101 ? 12.545 4.105 -6.414 1.00 88.38 101 LEU A C 1
ATOM 762 O O . LEU A 1 101 ? 11.974 5.084 -5.943 1.00 88.38 101 LEU A O 1
ATOM 766 N N . LEU A 1 102 ? 12.112 2.856 -6.223 1.00 89.56 102 LEU A N 1
ATOM 767 C CA . LEU A 1 102 ? 10.915 2.514 -5.445 1.00 89.56 102 LEU A CA 1
ATOM 768 C C . LEU A 1 102 ? 11.183 2.364 -3.941 1.00 89.56 102 LEU A C 1
ATOM 770 O O . LEU A 1 102 ? 10.235 2.344 -3.156 1.00 89.56 102 LEU A O 1
ATOM 774 N N . LEU A 1 103 ? 12.451 2.268 -3.527 1.00 92.69 103 LEU A N 1
ATOM 775 C CA . LEU A 1 103 ? 12.839 1.999 -2.142 1.00 92.69 103 LEU A CA 1
ATOM 776 C C . LEU A 1 103 ? 12.209 2.964 -1.123 1.00 92.69 103 LEU A C 1
ATOM 778 O O . LEU A 1 103 ? 11.714 2.467 -0.114 1.00 92.69 103 LEU A O 1
ATOM 782 N N . PRO A 1 104 ? 12.152 4.293 -1.347 1.00 91.25 104 PRO A N 1
ATOM 783 C CA . PRO A 1 104 ? 11.512 5.194 -0.389 1.00 91.25 104 PRO A CA 1
ATOM 784 C C . PRO A 1 104 ? 10.033 4.856 -0.164 1.00 91.25 104 PRO A C 1
ATOM 786 O O . PRO A 1 104 ? 9.592 4.775 0.978 1.00 91.25 104 PRO A O 1
ATOM 789 N N . GLY A 1 105 ? 9.290 4.577 -1.243 1.00 90.19 105 GLY A N 1
ATOM 790 C CA . GLY A 1 105 ? 7.885 4.170 -1.159 1.00 90.19 105 GLY A CA 1
ATOM 791 C C . GLY A 1 105 ? 7.715 2.839 -0.427 1.00 90.19 105 GLY A C 1
ATOM 792 O O . GLY A 1 105 ? 6.884 2.732 0.466 1.00 90.19 105 GLY A O 1
ATOM 793 N N . ALA A 1 106 ? 8.578 1.862 -0.717 1.00 93.12 106 ALA A N 1
ATOM 794 C CA . ALA A 1 106 ? 8.581 0.577 -0.024 1.00 93.12 106 ALA A CA 1
ATOM 795 C C . ALA A 1 106 ? 8.842 0.709 1.484 1.00 93.12 106 ALA A C 1
ATOM 797 O O . ALA A 1 106 ? 8.205 0.027 2.281 1.00 93.12 106 ALA A O 1
ATOM 798 N N . LEU A 1 107 ? 9.755 1.592 1.900 1.00 95.38 107 LEU A N 1
ATOM 799 C CA . LEU A 1 107 ? 9.998 1.852 3.321 1.00 95.38 107 LEU A CA 1
ATOM 800 C C . LEU A 1 107 ? 8.787 2.518 3.987 1.00 95.38 107 LEU A C 1
ATOM 802 O O . LEU A 1 107 ? 8.425 2.135 5.100 1.00 95.38 107 LEU A O 1
ATOM 806 N N . CYS A 1 108 ? 8.128 3.459 3.302 1.00 93.88 108 CYS A N 1
ATOM 807 C CA . CYS A 1 108 ? 6.868 4.039 3.769 1.00 93.88 108 CYS A CA 1
ATOM 808 C C . CYS A 1 108 ? 5.770 2.977 3.921 1.00 93.88 108 CYS A C 1
ATOM 810 O O . CYS A 1 108 ? 5.058 2.986 4.922 1.00 93.88 108 CYS A O 1
ATOM 812 N N . ASP A 1 109 ? 5.656 2.042 2.978 1.00 94.06 109 ASP A N 1
ATOM 813 C CA . ASP A 1 109 ? 4.671 0.959 3.032 1.00 94.06 109 ASP A CA 1
ATOM 814 C C . ASP A 1 109 ? 4.936 -0.015 4.184 1.00 94.06 109 ASP A C 1
ATOM 816 O O . ASP A 1 109 ? 4.006 -0.412 4.886 1.00 94.06 109 ASP A O 1
ATOM 820 N N . LEU A 1 110 ? 6.201 -0.351 4.445 1.00 96.44 110 LEU A N 1
ATOM 821 C CA . LEU A 1 110 ? 6.574 -1.187 5.588 1.00 96.44 110 LEU A CA 1
ATOM 822 C C . LEU A 1 110 ? 6.303 -0.481 6.921 1.00 96.44 110 LEU A C 1
ATOM 824 O O . LEU A 1 110 ? 5.785 -1.103 7.848 1.00 96.44 110 LEU A O 1
ATOM 828 N N . LEU A 1 111 ? 6.583 0.821 7.011 1.00 97.06 111 LEU A N 1
ATOM 829 C CA . LEU A 1 111 ? 6.215 1.621 8.178 1.00 97.06 111 LEU A CA 1
ATOM 830 C C . LEU A 1 111 ? 4.691 1.673 8.357 1.00 97.06 111 LEU A C 1
ATOM 832 O O . LEU A 1 111 ? 4.201 1.499 9.471 1.00 97.06 111 LEU A O 1
ATOM 836 N N . ALA A 1 112 ? 3.932 1.847 7.272 1.00 96.62 112 ALA A N 1
ATOM 837 C CA . ALA A 1 112 ? 2.475 1.807 7.308 1.00 96.62 112 ALA A CA 1
ATOM 838 C C . ALA A 1 112 ? 1.956 0.454 7.818 1.00 96.62 112 ALA A C 1
ATOM 840 O O . ALA A 1 112 ? 1.039 0.435 8.631 1.00 96.62 112 ALA A O 1
ATOM 841 N N . CYS A 1 113 ? 2.578 -0.666 7.433 1.00 97.44 113 CYS A N 1
ATOM 842 C CA . CYS A 1 113 ? 2.221 -1.989 7.955 1.00 97.44 113 CYS A CA 1
ATOM 843 C C . CYS A 1 113 ? 2.403 -2.082 9.478 1.00 97.44 113 CYS A C 1
ATOM 845 O O . CYS A 1 113 ? 1.541 -2.628 10.167 1.00 97.44 113 CYS A O 1
ATOM 847 N N . LEU A 1 114 ? 3.486 -1.511 10.019 1.00 97.38 114 LEU A N 1
ATOM 848 C CA . LEU A 1 114 ? 3.690 -1.436 11.469 1.00 97.38 114 LEU A CA 1
ATOM 849 C C . LEU A 1 114 ? 2.603 -0.586 12.136 1.00 97.38 114 LEU A C 1
ATOM 851 O O . LEU A 1 114 ? 2.033 -0.992 13.147 1.00 97.38 114 LEU A O 1
ATOM 855 N N . LEU A 1 115 ? 2.262 0.563 11.548 1.00 97.31 115 LEU A N 1
ATOM 856 C CA . LEU A 1 115 ? 1.194 1.425 12.055 1.00 97.31 115 LEU A CA 1
ATOM 857 C C . LEU A 1 115 ? -0.179 0.742 11.995 1.00 97.31 115 LEU A C 1
ATOM 859 O O . LEU A 1 115 ? -0.967 0.890 12.926 1.00 97.31 115 LEU A O 1
ATOM 863 N N . PHE A 1 116 ? -0.462 -0.043 10.955 1.00 97.19 116 PHE A N 1
ATOM 864 C CA . PHE A 1 116 ? -1.693 -0.829 10.856 1.00 97.19 116 PHE A CA 1
ATOM 865 C C . PHE A 1 116 ? -1.768 -1.903 11.933 1.00 97.19 116 PHE A C 1
ATOM 867 O O . PHE A 1 116 ? -2.825 -2.071 12.534 1.00 97.19 116 PHE A O 1
ATOM 874 N N . LEU A 1 117 ? -0.656 -2.581 12.230 1.00 96.50 117 LEU A N 1
ATOM 875 C CA . LEU A 1 117 ? -0.591 -3.533 13.336 1.00 96.50 117 LEU A CA 1
ATOM 876 C C . LEU A 1 117 ? -0.858 -2.839 14.680 1.00 96.50 117 LEU A C 1
ATOM 878 O O . LEU A 1 117 ? -1.625 -3.350 15.490 1.00 96.50 117 LEU A O 1
ATOM 882 N N . LEU A 1 118 ? -0.295 -1.650 14.906 1.00 96.69 118 LEU A N 1
ATOM 883 C CA . LEU A 1 118 ? -0.579 -0.871 16.116 1.00 96.69 118 LEU A CA 1
ATOM 884 C C . LEU A 1 118 ? -2.050 -0.431 16.190 1.00 96.69 118 LEU A C 1
ATOM 886 O O . LEU A 1 118 ? -2.660 -0.533 17.253 1.00 96.69 118 LEU A O 1
ATOM 890 N N . CYS A 1 119 ? -2.639 0.012 15.072 1.00 94.38 119 CYS A N 1
ATOM 891 C CA . CYS A 1 119 ? -4.067 0.336 14.986 1.00 94.38 119 CYS A CA 1
ATOM 892 C C . CYS A 1 119 ? -4.939 -0.887 15.283 1.00 94.38 119 CYS A C 1
ATOM 894 O O . CYS A 1 119 ? -5.920 -0.765 16.007 1.00 94.38 119 CYS A O 1
ATOM 896 N N . TRP A 1 120 ? -4.560 -2.059 14.767 1.00 93.56 120 TRP A N 1
ATOM 89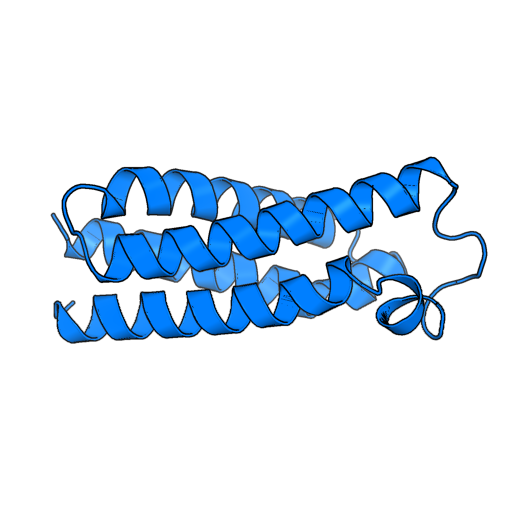7 C CA . TRP A 1 120 ? -5.242 -3.322 15.033 1.00 93.56 120 TRP A CA 1
ATOM 898 C C . TRP A 1 120 ? -5.251 -3.655 16.515 1.00 93.56 120 TRP A C 1
ATOM 900 O O . TRP A 1 120 ? -6.292 -3.950 17.090 1.00 93.56 120 TRP A O 1
ATOM 910 N N . LEU A 1 121 ? -4.070 -3.651 17.133 1.00 94.50 121 LEU A N 1
ATOM 911 C CA . LEU A 1 121 ? -3.907 -4.049 18.526 1.00 94.50 121 LEU A CA 1
ATOM 912 C C . LEU A 1 121 ? -4.614 -3.077 19.474 1.00 94.50 121 LEU A C 1
ATOM 914 O O . LEU A 1 121 ? -5.099 -3.501 20.513 1.00 94.50 121 LEU A O 1
ATOM 918 N N . ALA A 1 122 ? -4.688 -1.796 19.108 1.00 91.88 122 ALA A N 1
ATOM 919 C CA . ALA A 1 122 ? -5.349 -0.768 19.903 1.00 91.88 122 ALA A CA 1
ATOM 920 C C . ALA A 1 122 ? -6.876 -0.700 19.732 1.00 91.88 122 ALA A C 1
ATOM 922 O O . ALA A 1 122 ? -7.517 -0.037 20.539 1.00 91.88 122 ALA A O 1
ATOM 923 N N . ALA A 1 123 ? -7.433 -1.310 18.682 1.00 83.75 123 ALA A N 1
ATOM 924 C CA . ALA A 1 123 ? -8.869 -1.322 18.388 1.00 83.75 123 ALA A CA 1
ATOM 925 C C . ALA A 1 123 ? -9.578 -2.609 18.862 1.00 83.75 123 ALA A C 1
ATOM 927 O O . ALA A 1 123 ? -10.748 -2.814 18.537 1.00 83.75 123 ALA A O 1
ATOM 928 N N . ARG A 1 124 ? -8.861 -3.480 19.584 1.00 74.12 124 ARG A N 1
ATOM 929 C CA . ARG A 1 124 ? -9.414 -4.617 20.333 1.00 74.12 124 ARG A CA 1
ATOM 930 C C . ARG A 1 124 ? -9.730 -4.197 21.760 1.00 74.12 124 ARG A C 1
ATOM 932 O O . ARG A 1 124 ? -10.738 -4.715 22.280 1.00 74.12 124 ARG A O 1
#

Sequence (124 aa):
MSESAIHLILFAIAALTLVAGVAALAPRTVFARRLPADTFGAGGWLVLRHWGVLVVICGLLLFWAARDATVRHPLLLAVGAEKLAFGLLVLRRRTTPLGKLLLPGALCDLLACLLFLLCWLAAR

Secondary structure (DSSP, 8-state):
--HHHHHHHHHHHHHHHHHHHHHHHSHHHHHTTTS-TTSS-HHHHHHHHHHHHHHHHHHHHHHHHTT-HHHHHHHHHHHHHHHHHHHHHHHHTTTSHHHHHHHHHHHHHHHHHHHHHHHHHHT-

Solvent-accessible surface area (backbone atoms only — not comparable to full-atom values): 6381 Å² total; per-residue (Å²): 107,56,70,70,56,45,32,51,51,30,44,53,53,15,53,56,34,38,58,57,18,54,48,18,79,41,41,60,78,70,40,54,88,80,43,66,90,74,77,52,54,80,67,48,55,52,52,48,32,52,50,19,50,50,36,32,51,44,13,54,47,30,47,45,32,44,75,35,77,89,52,21,60,67,46,46,51,55,47,32,50,53,31,43,52,51,19,53,54,29,60,76,34,41,88,43,76,66,15,51,71,44,36,67,58,24,52,52,30,43,51,47,37,55,51,43,51,53,46,52,69,47,72,111